Protein AF-A0A1Q3KAB4-F1 (afdb_monomer)

Radius of gyration: 15.44 Å; Cα contacts (8 Å, |Δi|>4): 73; chains: 1; bounding box: 28×31×52 Å

Mean predicted aligned error: 8.3 Å

Secondary structure (DSSP, 8-state):
---HHHHHHHHHHHHHHHHTT---SHHHHHHHHHHHHHHHHTT---HHHHHHHHHHHHHHHHHHHHTS----TTS--

Solvent-accessible surface area (backbone atoms only — not comparable to full-atom values): 4356 Å² total; per-residue (Å²): 131,82,57,67,46,59,56,52,12,48,52,56,22,51,54,51,29,48,75,72,68,52,54,84,49,75,67,40,55,54,49,19,50,50,36,26,50,53,42,40,76,73,67,53,73,54,33,70,64,30,13,51,43,11,37,57,45,33,58,50,53,46,54,60,58,70,70,55,71,83,81,69,93,76,84,84,127

Structure (mmCIF, N/CA/C/O backbone):
data_AF-A0A1Q3KAB4-F1
#
_entry.id   AF-A0A1Q3KAB4-F1
#
loop_
_atom_site.group_PDB
_atom_site.id
_atom_site.type_symbol
_atom_site.label_atom_id
_atom_site.label_alt_id
_atom_site.label_comp_id
_atom_site.label_asym_id
_atom_site.label_entity_id
_atom_site.label_seq_id
_atom_site.pdbx_PDB_ins_code
_atom_site.Cartn_x
_atom_site.Cartn_y
_atom_site.Cartn_z
_atom_site.occupancy
_atom_site.B_iso_or_equiv
_atom_site.auth_seq_id
_atom_site.auth_comp_id
_atom_site.auth_asym_id
_atom_site.auth_atom_id
_atom_site.pdbx_PDB_model_num
ATOM 1 N N . MET A 1 1 ? 1.330 8.514 -18.823 1.00 53.59 1 MET A N 1
ATOM 2 C CA . MET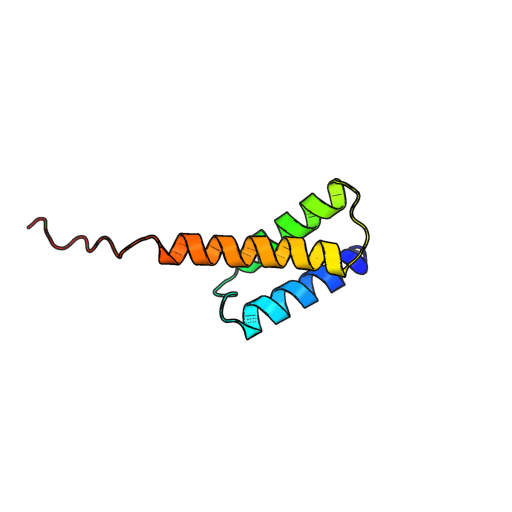 A 1 1 ? 0.510 7.573 -18.029 1.00 53.59 1 MET A CA 1
ATOM 3 C C . MET A 1 1 ? 1.363 7.022 -16.897 1.00 53.59 1 MET A C 1
ATOM 5 O O . MET A 1 1 ? 2.550 6.828 -17.145 1.00 53.59 1 MET A O 1
ATOM 9 N N . PRO A 1 2 ? 0.817 6.825 -15.684 1.00 72.88 2 PRO A N 1
ATOM 10 C CA . PRO A 1 2 ? 1.523 6.106 -14.623 1.00 72.88 2 PRO A CA 1
ATOM 11 C C . PRO A 1 2 ? 1.855 4.674 -15.067 1.00 72.88 2 PRO A C 1
ATOM 13 O O . PRO A 1 2 ? 1.152 4.104 -15.901 1.00 72.88 2 PRO A O 1
ATOM 16 N N . ASP A 1 3 ? 2.945 4.122 -14.535 1.00 90.69 3 ASP A N 1
ATOM 17 C CA . ASP A 1 3 ? 3.353 2.742 -14.810 1.00 90.69 3 ASP A CA 1
ATOM 18 C C . ASP A 1 3 ? 2.248 1.763 -14.361 1.00 90.69 3 ASP A C 1
ATOM 20 O O . ASP A 1 3 ? 1.745 1.912 -13.239 1.00 90.69 3 ASP A O 1
ATOM 24 N N . PRO A 1 4 ? 1.870 0.758 -15.176 1.00 92.88 4 PRO A N 1
ATOM 25 C CA . PRO A 1 4 ? 0.825 -0.199 -14.816 1.00 92.88 4 PRO A CA 1
ATOM 26 C C . PRO A 1 4 ? 1.062 -0.884 -13.465 1.00 92.88 4 PRO A C 1
ATOM 28 O O . PRO A 1 4 ? 0.114 -1.102 -12.713 1.00 92.88 4 PRO A O 1
ATOM 31 N N . ALA A 1 5 ? 2.319 -1.161 -13.102 1.00 92.06 5 ALA A N 1
ATOM 32 C CA . ALA A 1 5 ? 2.656 -1.789 -11.828 1.00 92.06 5 ALA A CA 1
ATOM 33 C C . ALA A 1 5 ? 2.370 -0.878 -10.625 1.00 92.06 5 ALA A C 1
ATOM 35 O O . ALA A 1 5 ? 2.039 -1.383 -9.553 1.00 92.06 5 ALA A O 1
ATOM 36 N N . LEU A 1 6 ? 2.482 0.447 -10.786 1.00 94.31 6 LEU A N 1
ATOM 37 C CA . LEU A 1 6 ? 2.128 1.420 -9.747 1.00 94.31 6 LEU A CA 1
ATOM 38 C C . LEU A 1 6 ? 0.611 1.508 -9.572 1.00 94.31 6 LEU A C 1
ATOM 40 O O . LEU A 1 6 ? 0.129 1.506 -8.441 1.00 94.31 6 LEU A O 1
ATOM 44 N N . THR 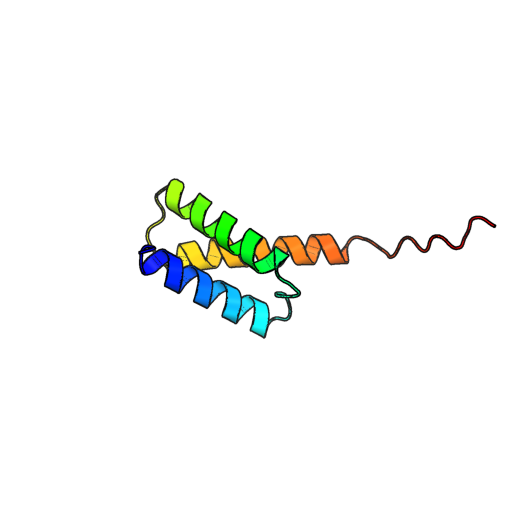A 1 7 ? -0.133 1.545 -10.680 1.00 94.88 7 THR A N 1
ATOM 45 C CA . THR A 1 7 ? -1.600 1.579 -10.655 1.00 94.88 7 THR A CA 1
ATOM 46 C C . THR A 1 7 ? -2.176 0.305 -10.043 1.00 94.88 7 THR A C 1
ATOM 48 O O . THR A 1 7 ? -2.990 0.384 -9.127 1.00 94.88 7 THR A O 1
ATOM 51 N N . GLU A 1 8 ? -1.719 -0.870 -10.480 1.00 96.38 8 GLU A N 1
ATOM 52 C CA . GLU A 1 8 ? -2.165 -2.146 -9.913 1.00 96.38 8 GLU A CA 1
ATOM 53 C C . GLU A 1 8 ? -1.799 -2.277 -8.431 1.00 96.38 8 GLU A C 1
ATOM 55 O O . GLU A 1 8 ? -2.616 -2.729 -7.632 1.00 96.38 8 GLU A O 1
ATOM 60 N N . ALA A 1 9 ? -0.592 -1.855 -8.038 1.00 97.50 9 ALA A N 1
ATOM 61 C CA . ALA A 1 9 ? -0.181 -1.887 -6.638 1.00 97.50 9 ALA A CA 1
ATOM 62 C C . ALA A 1 9 ? -1.077 -1.022 -5.741 1.00 97.50 9 ALA A C 1
ATOM 64 O O . ALA A 1 9 ? -1.398 -1.433 -4.625 1.00 97.50 9 ALA A O 1
ATOM 65 N N . LEU A 1 10 ? -1.482 0.156 -6.226 1.00 95.50 10 LEU A N 1
ATOM 66 C CA . LEU A 1 10 ? -2.377 1.050 -5.498 1.00 95.50 10 LEU A CA 1
ATOM 67 C C . LEU A 1 10 ? -3.769 0.430 -5.339 1.00 95.50 10 LEU A C 1
ATOM 69 O O . LEU A 1 10 ? -4.285 0.409 -4.226 1.00 95.50 10 LEU A O 1
ATOM 73 N N . LEU A 1 11 ? -4.337 -0.135 -6.409 1.00 95.56 11 LEU A N 1
ATOM 74 C CA . LEU A 1 11 ? -5.642 -0.806 -6.357 1.00 95.56 11 LEU A CA 1
ATOM 75 C C . LEU A 1 11 ? -5.640 -1.974 -5.364 1.00 95.56 11 LEU A C 1
ATOM 77 O O . LEU A 1 11 ? -6.488 -2.015 -4.478 1.00 95.56 11 LEU A O 1
ATOM 81 N N . ILE A 1 12 ? -4.635 -2.857 -5.430 1.00 96.88 12 ILE A N 1
ATOM 82 C CA . ILE A 1 12 ? -4.500 -3.992 -4.499 1.00 96.88 12 ILE A CA 1
ATOM 83 C C . ILE A 1 12 ? -4.439 -3.508 -3.045 1.00 96.88 12 ILE A C 1
ATOM 85 O O . ILE A 1 12 ? -5.096 -4.072 -2.169 1.00 96.88 12 ILE A O 1
ATOM 89 N N . ALA A 1 13 ? -3.642 -2.470 -2.772 1.00 96.38 13 ALA A N 1
ATOM 90 C CA . ALA A 1 13 ? -3.490 -1.948 -1.421 1.00 96.38 13 ALA A CA 1
ATOM 91 C C . ALA A 1 13 ? -4.790 -1.323 -0.893 1.00 96.38 13 ALA A C 1
ATOM 93 O O . ALA A 1 13 ? -5.173 -1.585 0.247 1.00 96.38 13 ALA A O 1
ATOM 94 N N . LEU A 1 14 ? -5.481 -0.523 -1.709 1.00 94.06 14 LEU A N 1
ATOM 95 C CA . LEU A 1 14 ? -6.735 0.120 -1.315 1.00 94.06 14 LEU A CA 1
ATOM 96 C C . LEU A 1 14 ? -7.871 -0.890 -1.136 1.00 94.06 14 LEU A C 1
ATOM 98 O O . LEU A 1 14 ? -8.613 -0.776 -0.162 1.00 94.06 14 LEU A O 1
ATOM 102 N N . ASP A 1 15 ? -7.974 -1.894 -2.008 1.00 95.31 15 ASP A N 1
ATOM 103 C CA . ASP A 1 15 ? -8.977 -2.956 -1.885 1.00 95.31 15 ASP A CA 1
ATOM 104 C C . ASP A 1 15 ? -8.792 -3.741 -0.583 1.00 95.31 15 ASP A C 1
ATOM 106 O O . ASP A 1 15 ? -9.760 -3.952 0.152 1.00 95.31 15 ASP A O 1
ATOM 110 N N . TYR A 1 16 ? -7.547 -4.095 -0.241 1.00 94.94 16 TYR A N 1
ATOM 111 C CA . TYR A 1 16 ? -7.230 -4.723 1.043 1.00 94.94 16 TYR A CA 1
ATOM 112 C C . TYR A 1 16 ? -7.634 -3.829 2.221 1.00 94.94 16 TYR A C 1
ATOM 114 O O . TYR A 1 16 ? -8.399 -4.255 3.08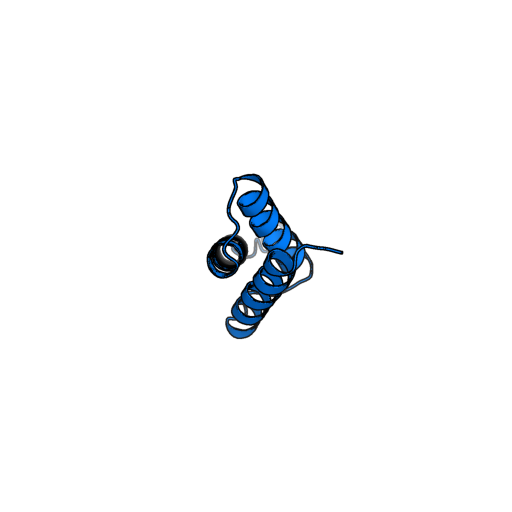3 1.00 94.94 16 TYR A O 1
ATOM 122 N N . LEU A 1 17 ? -7.165 -2.576 2.249 1.00 92.38 17 LEU A N 1
ATOM 123 C CA . LEU A 1 17 ? -7.419 -1.660 3.366 1.00 92.38 17 LEU A CA 1
ATOM 124 C C . LEU A 1 17 ? -8.911 -1.336 3.514 1.00 92.38 17 LEU A C 1
ATOM 126 O O . LEU A 1 17 ? -9.392 -1.110 4.623 1.00 92.38 17 LEU A O 1
ATOM 130 N N . LYS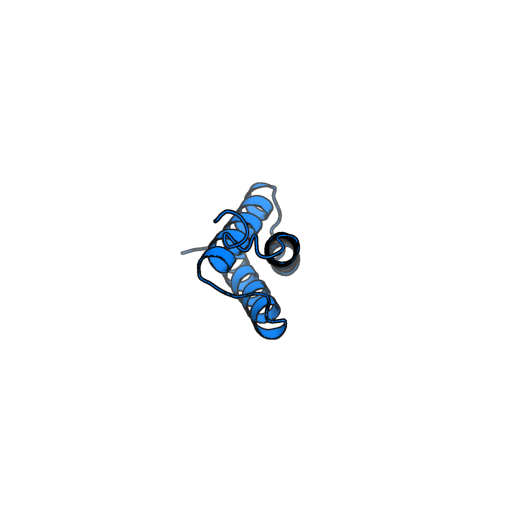 A 1 18 ? -9.668 -1.315 2.415 1.00 90.94 18 LYS A N 1
ATOM 131 C CA . LYS A 1 18 ? -11.123 -1.155 2.445 1.00 90.94 18 LYS A CA 1
ATOM 132 C C . LYS A 1 18 ? -11.798 -2.391 3.029 1.00 90.94 18 LYS A C 1
ATOM 134 O O . LYS A 1 18 ? -12.652 -2.249 3.902 1.00 90.94 18 LYS A O 1
ATOM 139 N N . ALA A 1 19 ? -11.395 -3.585 2.597 1.00 91.44 19 ALA A N 1
ATOM 140 C CA . ALA A 1 19 ? -11.936 -4.843 3.104 1.00 91.44 19 ALA A CA 1
ATOM 141 C C . ALA A 1 19 ? -11.662 -5.043 4.606 1.00 91.44 19 ALA A C 1
ATOM 143 O O . ALA A 1 19 ? -12.495 -5.609 5.310 1.00 91.44 19 ALA A O 1
ATOM 144 N N . THR A 1 20 ? -10.535 -4.539 5.116 1.00 89.56 20 THR A N 1
ATOM 145 C CA . THR A 1 20 ? -10.174 -4.607 6.542 1.00 89.56 20 THR A CA 1
ATOM 146 C C . THR A 1 20 ? -10.669 -3.416 7.373 1.00 89.56 20 THR A C 1
ATOM 148 O O . THR A 1 20 ? -10.396 -3.352 8.572 1.00 89.56 20 THR A O 1
ATOM 151 N N . GLY A 1 21 ? -11.387 -2.458 6.772 1.00 83.44 21 GLY A N 1
ATOM 152 C CA . GLY A 1 21 ? -11.886 -1.261 7.464 1.00 83.44 21 GLY A CA 1
ATOM 153 C C . GLY A 1 21 ? -10.793 -0.263 7.873 1.00 83.44 21 GLY A C 1
ATOM 154 O O . GLY A 1 21 ? -11.002 0.566 8.756 1.00 83.44 21 GLY A O 1
ATOM 155 N N . GLN A 1 22 ? -9.614 -0.342 7.259 1.00 77.69 22 GLN A N 1
ATOM 156 C CA . GLN A 1 22 ? -8.457 0.523 7.513 1.00 77.69 22 GLN A CA 1
ATOM 157 C C . GLN A 1 22 ? -8.393 1.736 6.563 1.00 77.69 22 GLN A C 1
ATOM 159 O O . GLN A 1 22 ? -7.684 2.704 6.841 1.00 77.69 22 GLN A O 1
ATOM 164 N N . ALA A 1 23 ? -9.152 1.732 5.463 1.00 69.06 23 ALA A N 1
ATOM 165 C CA . ALA A 1 23 ? -9.292 2.871 4.554 1.00 69.06 23 ALA A CA 1
ATOM 166 C C . ALA A 1 23 ? -10.424 3.816 5.006 1.00 69.06 23 ALA A C 1
ATOM 168 O O . ALA A 1 23 ? -11.550 3.714 4.529 1.00 69.06 23 ALA A O 1
ATOM 169 N N . ILE A 1 24 ? -10.133 4.735 5.939 1.00 62.38 24 ILE A N 1
ATOM 170 C CA . ILE A 1 24 ? -11.135 5.660 6.525 1.00 62.38 24 ILE A CA 1
ATOM 171 C C . ILE A 1 24 ? -11.002 7.101 5.978 1.00 62.38 24 ILE A C 1
ATOM 173 O O . ILE A 1 24 ? -11.460 8.057 6.595 1.00 62.38 24 ILE A O 1
ATOM 177 N N . GLY A 1 25 ? -10.377 7.317 4.817 1.00 69.12 25 GLY A N 1
ATOM 178 C CA . GLY A 1 25 ? -10.414 8.640 4.184 1.00 69.12 25 GLY A CA 1
ATOM 179 C C . GLY A 1 25 ? -9.353 8.900 3.123 1.00 69.12 25 GLY A C 1
ATOM 180 O O . GLY A 1 25 ? -8.480 8.073 2.869 1.00 69.12 25 GLY A O 1
ATOM 181 N N . HIS A 1 26 ? -9.434 10.099 2.545 1.00 71.38 26 HIS A N 1
ATOM 182 C CA . HIS A 1 26 ? -8.545 10.598 1.491 1.00 71.38 26 HIS A CA 1
ATOM 183 C C . HIS A 1 26 ? -7.063 10.627 1.924 1.00 71.38 26 HIS A C 1
ATOM 185 O O . HIS A 1 26 ? -6.164 10.403 1.114 1.00 71.38 26 HIS A O 1
ATOM 191 N N . ASP A 1 27 ? -6.806 10.814 3.223 1.00 82.69 27 ASP A N 1
ATOM 192 C CA . ASP A 1 27 ? -5.456 10.762 3.800 1.00 82.69 27 ASP A CA 1
ATOM 193 C C . ASP A 1 27 ? -4.815 9.377 3.660 1.00 82.69 27 ASP A C 1
ATOM 195 O O . ASP A 1 27 ? -3.606 9.268 3.450 1.00 82.69 27 ASP A O 1
ATOM 199 N N . THR A 1 28 ? -5.611 8.305 3.771 1.00 84.88 28 THR A N 1
ATOM 200 C CA . THR A 1 28 ? -5.100 6.935 3.654 1.00 84.88 28 THR A CA 1
ATOM 201 C C . THR A 1 28 ? -4.628 6.672 2.231 1.00 84.88 28 THR A C 1
ATOM 203 O O . THR A 1 28 ? -3.562 6.094 2.045 1.00 84.88 28 THR A O 1
ATOM 206 N N . GLU A 1 29 ? -5.369 7.138 1.226 1.00 90.06 29 GLU A N 1
ATOM 207 C CA . GLU A 1 29 ? -4.997 6.963 -0.178 1.00 90.06 29 GLU A CA 1
ATOM 208 C C . GLU A 1 29 ? -3.685 7.676 -0.520 1.00 90.06 29 GLU A C 1
ATOM 210 O O . GLU A 1 29 ? -2.780 7.059 -1.085 1.00 90.06 29 GLU A O 1
ATOM 215 N N . GLN A 1 30 ? -3.529 8.938 -0.107 1.00 91.44 30 GLN A N 1
ATOM 216 C CA . GLN A 1 30 ? -2.284 9.681 -0.326 1.00 91.44 30 GLN A CA 1
ATOM 217 C C . GLN A 1 30 ? -1.089 9.036 0.385 1.00 91.44 30 GLN A C 1
ATOM 219 O O . GLN A 1 30 ? -0.002 8.935 -0.189 1.00 91.44 30 GLN A O 1
ATOM 224 N N . LEU A 1 31 ? -1.285 8.564 1.618 1.00 93.69 31 LEU A N 1
ATOM 225 C CA . LEU A 1 31 ? -0.244 7.898 2.397 1.00 93.69 31 LEU A CA 1
ATOM 226 C C . LEU A 1 31 ? 0.193 6.573 1.753 1.00 93.69 31 LEU A C 1
ATOM 228 O O . LEU A 1 31 ? 1.391 6.300 1.637 1.00 93.69 31 LEU A O 1
ATOM 232 N N . VAL A 1 32 ? -0.767 5.774 1.284 1.00 94.94 32 VAL A N 1
ATOM 233 C CA . VAL A 1 32 ? -0.525 4.516 0.564 1.00 94.94 32 VAL A CA 1
ATOM 234 C C . VAL A 1 32 ? 0.215 4.783 -0.747 1.00 94.94 32 VAL A C 1
ATOM 236 O O . VAL A 1 32 ? 1.242 4.151 -1.012 1.00 94.94 32 VAL A O 1
ATOM 239 N N . ALA A 1 33 ? -0.245 5.756 -1.537 1.00 95.25 33 ALA A N 1
ATOM 240 C CA . ALA A 1 33 ? 0.394 6.144 -2.790 1.00 95.25 33 ALA A CA 1
ATOM 241 C C . ALA A 1 33 ? 1.835 6.638 -2.574 1.00 95.25 33 ALA A C 1
ATOM 243 O O . ALA A 1 33 ? 2.745 6.242 -3.306 1.00 95.25 33 ALA A O 1
ATOM 244 N N . GLY A 1 34 ? 2.075 7.438 -1.530 1.00 96.44 34 GLY A N 1
ATOM 245 C CA . GLY A 1 34 ? 3.411 7.910 -1.161 1.00 96.44 34 GLY A CA 1
ATOM 246 C C . GLY A 1 34 ? 4.364 6.771 -0.784 1.00 96.44 34 GLY A C 1
ATOM 247 O O . GLY A 1 34 ? 5.520 6.753 -1.217 1.00 96.44 34 GLY A O 1
ATOM 248 N N . ALA A 1 35 ? 3.882 5.777 -0.033 1.00 97.56 35 ALA A N 1
ATOM 249 C CA . ALA A 1 35 ? 4.673 4.601 0.330 1.00 97.56 35 ALA A CA 1
ATOM 250 C C . ALA A 1 35 ? 5.029 3.737 -0.894 1.00 97.56 35 ALA A C 1
ATOM 252 O O . ALA A 1 35 ? 6.182 3.317 -1.039 1.00 97.56 35 ALA A O 1
ATOM 253 N N . ILE A 1 36 ? 4.070 3.531 -1.803 1.00 97.88 36 ILE A N 1
ATOM 254 C CA . ILE A 1 36 ? 4.275 2.826 -3.077 1.00 97.88 36 ILE A CA 1
ATOM 255 C C . ILE A 1 36 ? 5.325 3.546 -3.929 1.00 97.88 36 ILE A C 1
ATOM 257 O O . ILE A 1 36 ? 6.286 2.922 -4.388 1.00 97.88 36 ILE A O 1
ATOM 261 N N . LEU A 1 37 ? 5.195 4.865 -4.093 1.00 97.06 37 LEU A N 1
ATOM 262 C CA . LEU A 1 37 ? 6.144 5.664 -4.864 1.00 97.06 37 LEU A CA 1
ATOM 263 C C . LEU A 1 37 ? 7.547 5.631 -4.242 1.00 97.06 37 LEU A C 1
ATOM 265 O O . LEU A 1 37 ? 8.532 5.472 -4.959 1.00 97.06 37 LEU A O 1
ATOM 269 N N . SER A 1 38 ? 7.663 5.700 -2.913 1.00 97.75 38 SER A N 1
ATOM 270 C CA . SER A 1 38 ? 8.956 5.584 -2.227 1.00 97.75 38 SER A CA 1
ATOM 271 C C . SER A 1 38 ? 9.628 4.230 -2.489 1.00 97.75 38 SER A C 1
ATOM 273 O O . SER A 1 38 ? 10.824 4.173 -2.784 1.00 97.75 38 SER A O 1
ATOM 275 N N . ALA A 1 39 ? 8.869 3.132 -2.431 1.00 97.50 39 ALA A N 1
ATOM 276 C CA . ALA A 1 39 ? 9.381 1.795 -2.731 1.00 97.50 39 ALA A CA 1
ATOM 277 C C . ALA A 1 39 ? 9.809 1.655 -4.203 1.00 97.50 39 ALA A C 1
ATOM 279 O O . ALA A 1 39 ? 10.831 1.022 -4.495 1.00 97.50 39 ALA A O 1
ATOM 280 N N . TRP A 1 40 ? 9.072 2.286 -5.119 1.00 97.12 40 TRP A N 1
ATOM 281 C CA . TRP A 1 40 ? 9.426 2.364 -6.534 1.00 97.12 40 TRP A CA 1
ATOM 282 C C . TRP A 1 40 ? 10.718 3.143 -6.766 1.00 97.12 40 TRP A C 1
ATOM 284 O O . TRP A 1 40 ? 11.620 2.658 -7.449 1.00 97.12 40 TRP A O 1
ATOM 294 N N . LEU A 1 41 ? 10.869 4.319 -6.161 1.00 96.69 41 LEU A N 1
ATOM 295 C CA . LEU A 1 41 ? 12.091 5.117 -6.290 1.00 96.69 41 LEU A CA 1
ATOM 296 C C . LEU A 1 41 ? 13.323 4.384 -5.729 1.00 96.69 41 LEU A C 1
ATOM 298 O O . LEU A 1 41 ? 14.426 4.581 -6.223 1.00 96.69 41 LEU A O 1
ATOM 302 N N . LYS A 1 42 ? 13.129 3.459 -4.780 1.00 97.12 42 LYS A N 1
ATOM 303 C CA . LYS A 1 42 ? 14.172 2.559 -4.247 1.00 97.12 42 LYS A CA 1
ATOM 304 C C . LYS A 1 42 ? 14.448 1.317 -5.109 1.00 97.12 42 LYS A C 1
ATOM 306 O O . LYS A 1 42 ? 15.213 0.450 -4.699 1.00 97.12 42 LYS A O 1
ATOM 311 N N . GLY A 1 43 ? 13.826 1.202 -6.282 1.00 96.06 43 GLY A N 1
ATOM 312 C CA . GLY A 1 43 ? 14.084 0.125 -7.245 1.00 96.06 43 GLY A CA 1
ATOM 313 C C . GLY A 1 43 ? 13.112 -1.055 -7.187 1.00 96.06 43 GLY A C 1
ATOM 314 O O . GLY A 1 43 ? 13.270 -2.012 -7.941 1.00 96.06 43 GLY A O 1
ATOM 315 N N . THR A 1 44 ? 12.070 -1.011 -6.351 1.00 96.88 44 THR A N 1
ATOM 316 C CA . THR A 1 44 ? 11.040 -2.060 -6.377 1.00 96.88 44 THR A CA 1
ATOM 317 C C . THR A 1 44 ?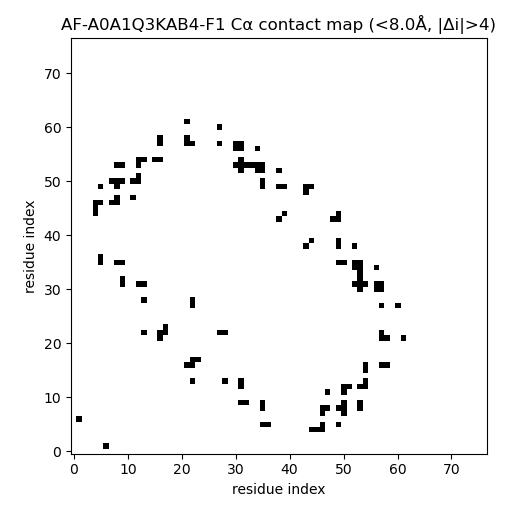 10.214 -1.936 -7.657 1.00 96.88 44 THR A C 1
ATOM 319 O O . THR A 1 44 ? 9.663 -0.877 -7.944 1.00 96.88 44 THR A O 1
ATOM 322 N N . ARG A 1 45 ? 10.115 -3.018 -8.434 1.00 94.56 45 ARG A N 1
ATOM 323 C CA . ARG A 1 45 ? 9.297 -3.077 -9.664 1.00 94.56 45 ARG A CA 1
ATOM 324 C C . ARG A 1 45 ? 8.161 -4.099 -9.595 1.00 94.56 45 ARG A C 1
ATOM 326 O O . ARG A 1 45 ? 7.262 -4.088 -10.422 1.00 94.56 45 ARG A O 1
ATOM 333 N N . HIS A 1 46 ? 8.178 -4.977 -8.593 1.00 95.56 46 HIS A N 1
ATOM 334 C CA . HIS A 1 46 ? 7.169 -6.019 -8.437 1.00 95.56 46 HIS A CA 1
ATOM 335 C C . HIS A 1 46 ? 5.899 -5.468 -7.772 1.00 95.56 46 HIS A C 1
ATOM 337 O O . HIS A 1 46 ? 5.928 -5.119 -6.589 1.00 95.56 46 HIS A O 1
ATOM 343 N N . ARG A 1 47 ? 4.774 -5.469 -8.497 1.00 95.25 47 ARG A N 1
ATOM 344 C CA . ARG A 1 47 ? 3.469 -4.930 -8.058 1.00 95.25 47 ARG A CA 1
ATOM 345 C C . ARG A 1 47 ? 3.025 -5.364 -6.658 1.00 95.25 47 ARG A C 1
ATOM 347 O O . ARG A 1 47 ? 2.653 -4.523 -5.855 1.00 95.25 47 ARG A O 1
ATOM 354 N N . ILE A 1 48 ? 3.168 -6.645 -6.303 1.00 97.00 48 ILE A N 1
ATOM 355 C CA . ILE A 1 48 ? 2.763 -7.138 -4.969 1.00 97.00 48 ILE A CA 1
ATOM 356 C C . ILE A 1 48 ? 3.662 -6.565 -3.863 1.00 97.00 48 ILE A C 1
ATOM 358 O O . ILE A 1 48 ? 3.192 -6.244 -2.778 1.00 97.00 48 ILE A O 1
ATOM 362 N N . ARG A 1 49 ? 4.965 -6.389 -4.129 1.00 97.75 49 ARG A N 1
ATOM 363 C CA . ARG A 1 49 ? 5.887 -5.817 -3.132 1.00 97.75 49 ARG A CA 1
ATOM 364 C C . ARG A 1 49 ? 5.598 -4.335 -2.913 1.00 97.75 49 ARG A C 1
ATOM 366 O O . ARG A 1 49 ? 5.687 -3.861 -1.786 1.00 97.75 49 ARG A O 1
ATOM 373 N N . LEU A 1 50 ? 5.228 -3.631 -3.981 1.00 98.25 50 LEU A N 1
ATOM 374 C CA . LEU A 1 50 ? 4.763 -2.248 -3.917 1.00 98.25 50 LEU A CA 1
ATOM 375 C C . LEU A 1 50 ? 3.457 -2.150 -3.119 1.00 98.25 50 LEU A C 1
ATOM 377 O O . LEU A 1 50 ? 3.392 -1.375 -2.171 1.00 98.25 50 LEU A O 1
ATOM 381 N N . ALA A 1 51 ? 2.464 -2.988 -3.431 1.00 97.88 51 ALA A N 1
ATOM 382 C CA . ALA A 1 51 ? 1.194 -3.028 -2.708 1.00 97.88 51 ALA A CA 1
ATOM 383 C C . ALA A 1 51 ? 1.404 -3.285 -1.209 1.00 97.88 51 ALA A C 1
ATOM 385 O O . ALA A 1 51 ? 0.884 -2.543 -0.381 1.00 97.88 51 ALA A O 1
ATOM 386 N N . ASN A 1 52 ? 2.252 -4.257 -0.850 1.00 98.12 52 ASN A N 1
ATOM 387 C CA . ASN A 1 52 ? 2.596 -4.536 0.546 1.00 98.12 52 ASN A CA 1
ATOM 388 C C . ASN A 1 52 ? 3.217 -3.325 1.258 1.00 98.12 52 ASN A C 1
ATOM 390 O O . ASN A 1 52 ? 2.936 -3.103 2.433 1.00 98.12 52 ASN A O 1
ATOM 394 N N . ALA A 1 53 ? 4.036 -2.522 0.570 1.00 97.81 53 ALA A N 1
ATOM 395 C CA . ALA A 1 53 ? 4.579 -1.291 1.145 1.00 97.81 53 ALA A CA 1
ATOM 396 C C . ALA A 1 53 ? 3.464 -0.283 1.476 1.00 97.81 53 ALA A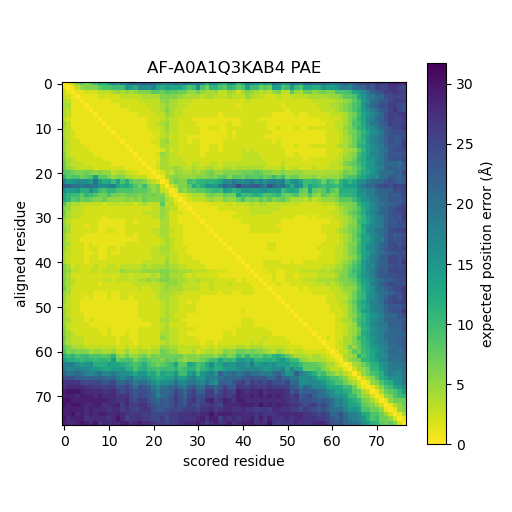 C 1
ATOM 398 O O . ALA A 1 53 ? 3.476 0.316 2.553 1.00 97.81 53 ALA A O 1
ATOM 399 N N . GLY A 1 54 ? 2.484 -0.144 0.579 1.00 96.44 54 GLY A N 1
ATOM 400 C CA . GLY A 1 54 ? 1.288 0.669 0.790 1.00 96.44 54 GLY A CA 1
ATOM 401 C C . GLY A 1 54 ? 0.416 0.167 1.944 1.00 96.44 54 GLY A C 1
ATOM 402 O O . GLY A 1 54 ? 0.072 0.943 2.834 1.00 96.44 54 GLY A O 1
ATOM 403 N N . ILE A 1 55 ? 0.124 -1.136 1.980 1.00 96.38 55 ILE A N 1
ATOM 404 C CA . ILE A 1 55 ? -0.665 -1.782 3.042 1.00 96.38 55 ILE A CA 1
ATOM 405 C C . ILE A 1 55 ? -0.032 -1.537 4.414 1.00 96.38 55 ILE A C 1
ATOM 407 O O . ILE A 1 55 ? -0.699 -1.032 5.314 1.00 96.38 55 ILE A O 1
ATOM 411 N N . LEU A 1 56 ? 1.271 -1.803 4.562 1.00 95.56 56 LEU A N 1
ATOM 412 C CA . LEU A 1 56 ? 1.983 -1.583 5.825 1.00 95.56 56 LEU A CA 1
ATOM 413 C C . LEU A 1 56 ? 1.909 -0.125 6.288 1.00 95.56 56 LEU A C 1
ATOM 415 O O . LEU A 1 56 ? 1.846 0.141 7.490 1.00 95.56 56 LEU A O 1
ATOM 419 N N . ALA A 1 57 ? 1.938 0.824 5.353 1.00 94.25 57 ALA A N 1
ATOM 420 C CA . ALA A 1 57 ? 1.791 2.235 5.673 1.00 94.25 57 ALA A CA 1
ATOM 421 C C . ALA A 1 57 ? 0.368 2.537 6.184 1.00 94.25 57 ALA A C 1
ATOM 423 O O . ALA A 1 57 ? 0.224 3.142 7.250 1.00 94.25 57 ALA A O 1
ATOM 424 N N . GLY A 1 58 ? -0.666 2.053 5.489 1.00 92.00 58 GLY A N 1
ATOM 425 C CA . GLY A 1 58 ? -2.068 2.212 5.893 1.00 92.00 58 GLY A CA 1
ATOM 426 C C . GLY A 1 58 ? -2.376 1.599 7.264 1.00 92.00 58 GLY A C 1
ATOM 427 O O . GLY A 1 58 ? -2.959 2.254 8.128 1.00 92.00 58 GLY A O 1
ATOM 428 N N . GLU A 1 59 ? -1.897 0.381 7.518 1.00 90.62 59 GLU A N 1
ATOM 429 C CA . GLU A 1 59 ? -2.066 -0.307 8.804 1.00 90.62 59 GLU A CA 1
ATOM 430 C C . GLU A 1 59 ? -1.421 0.457 9.970 1.00 90.62 59 GLU A C 1
ATOM 432 O O . GLU A 1 59 ? -1.990 0.556 11.062 1.00 90.62 59 GLU A O 1
ATOM 437 N N . ARG A 1 60 ? -0.228 1.025 9.753 1.00 88.50 60 ARG A N 1
ATOM 438 C CA . ARG A 1 60 ? 0.482 1.814 10.773 1.00 88.50 60 ARG A CA 1
ATOM 439 C C . ARG A 1 60 ? -0.237 3.121 11.088 1.00 88.50 60 ARG A C 1
ATOM 441 O O . ARG A 1 60 ? -0.321 3.483 12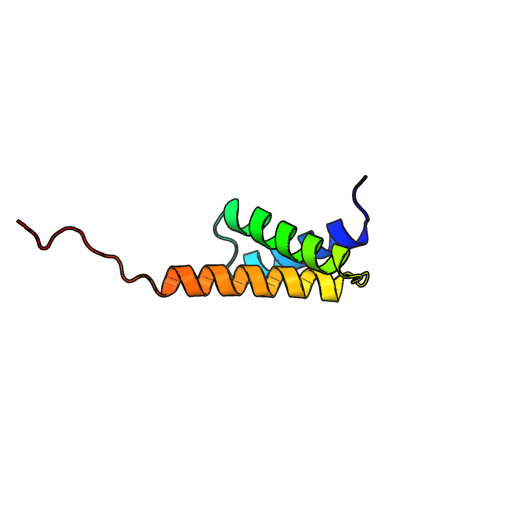.260 1.00 88.50 60 ARG A O 1
ATOM 448 N N . ALA A 1 61 ? -0.775 3.800 10.076 1.00 83.25 61 ALA A N 1
ATOM 449 C CA . ALA A 1 61 ? -1.541 5.029 10.269 1.00 83.25 61 ALA A CA 1
ATOM 450 C C . ALA A 1 61 ? -2.789 4.787 11.137 1.00 83.25 61 ALA A C 1
ATOM 452 O O . ALA A 1 61 ? -3.078 5.569 12.043 1.00 83.25 61 ALA A O 1
ATOM 453 N N . GLN A 1 62 ? -3.476 3.662 10.925 1.00 75.06 62 GLN A N 1
ATOM 454 C CA . GLN A 1 62 ? -4.639 3.277 11.723 1.00 75.06 62 GLN A CA 1
ATOM 455 C C . GLN A 1 62 ? -4.270 2.937 13.174 1.00 75.06 62 GLN A C 1
ATOM 457 O O . GLN A 1 62 ? -4.946 3.384 14.101 1.00 75.06 62 GLN A O 1
ATOM 462 N N . LYS A 1 63 ? -3.169 2.201 13.392 1.00 70.12 63 LYS A N 1
ATOM 463 C CA . LYS A 1 63 ? -2.653 1.941 14.747 1.00 70.12 63 LYS A CA 1
ATOM 464 C C . LYS A 1 63 ? -2.311 3.243 15.473 1.00 70.12 63 LYS A C 1
ATOM 466 O O . LYS A 1 63 ? -2.673 3.392 16.631 1.00 70.12 63 LYS A O 1
ATOM 471 N N . GLY A 1 64 ? -1.695 4.209 14.790 1.00 61.62 64 GLY A N 1
ATOM 472 C CA . GLY A 1 64 ? -1.436 5.537 15.355 1.00 61.62 64 GLY A CA 1
ATOM 473 C C . GLY A 1 64 ? -2.711 6.280 15.776 1.00 61.62 64 GLY A C 1
ATOM 474 O O . GLY A 1 64 ? -2.726 6.897 16.838 1.00 61.62 64 GLY A O 1
ATOM 475 N N . ARG A 1 65 ? -3.803 6.172 15.000 1.00 58.47 65 ARG A N 1
ATOM 476 C CA . ARG A 1 65 ? -5.106 6.774 15.347 1.00 58.47 65 ARG A CA 1
ATOM 477 C C . ARG A 1 65 ? -5.783 6.107 16.546 1.00 58.47 65 ARG A C 1
ATOM 479 O O . ARG A 1 65 ? -6.391 6.808 17.343 1.00 58.47 65 ARG A O 1
ATOM 486 N N . GLN A 1 66 ? -5.671 4.786 16.7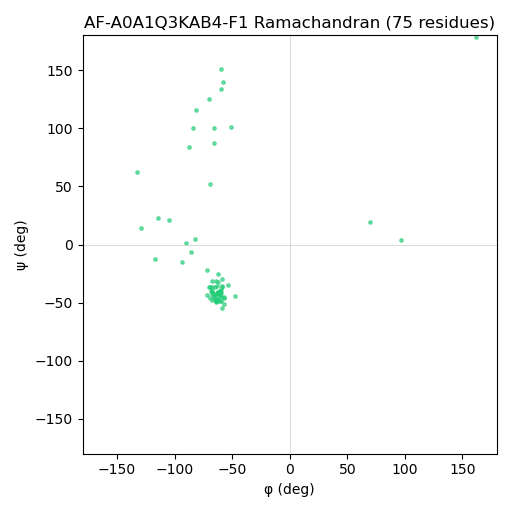01 1.00 55.12 66 GLN A N 1
ATOM 487 C CA . GLN A 1 66 ? -6.270 4.071 17.839 1.00 55.12 66 GLN A CA 1
ATOM 488 C C . GLN A 1 66 ? -5.558 4.333 19.177 1.00 55.12 66 GLN A C 1
ATOM 490 O O . GLN A 1 66 ? -6.164 4.150 20.228 1.00 55.12 66 GLN A O 1
ATOM 495 N N . VAL A 1 67 ? -4.290 4.762 19.158 1.00 53.06 67 VAL A N 1
ATOM 496 C CA . VAL A 1 67 ? -3.486 4.996 20.375 1.00 53.06 67 VAL A CA 1
ATOM 497 C C . VAL A 1 67 ? -3.698 6.397 20.967 1.00 53.06 67 VAL A C 1
ATOM 499 O O . VAL A 1 67 ? -3.231 6.665 22.068 1.00 53.06 67 VAL A O 1
ATOM 502 N N . LEU A 1 68 ? -4.439 7.289 20.302 1.00 44.38 68 LEU A N 1
ATOM 503 C CA . LEU A 1 68 ? -4.895 8.534 20.921 1.00 44.38 68 LEU A CA 1
ATOM 504 C C . LEU A 1 68 ? -6.190 8.247 21.701 1.00 44.38 68 LEU A C 1
ATOM 506 O O . LEU A 1 68 ? -7.253 8.179 21.077 1.00 44.38 68 LEU A O 1
ATOM 510 N N . PRO A 1 69 ? -6.165 8.076 23.043 1.00 43.41 69 PRO A N 1
ATOM 511 C CA . PRO A 1 69 ? -7.402 8.156 23.800 1.00 43.41 69 PRO A CA 1
ATOM 512 C C . PRO A 1 69 ? -8.000 9.535 23.539 1.00 43.41 69 PRO A C 1
ATOM 514 O O . PRO A 1 69 ? -7.275 10.530 23.463 1.00 43.41 69 PRO A O 1
ATOM 517 N N . ALA A 1 70 ? -9.319 9.582 23.373 1.00 53.88 70 ALA A N 1
ATOM 518 C CA . ALA A 1 70 ? -10.060 10.826 23.293 1.00 53.88 70 ALA A CA 1
ATOM 519 C C . ALA A 1 70 ? -9.668 11.697 24.494 1.00 53.88 70 ALA A C 1
ATOM 521 O O . ALA A 1 70 ? -10.126 11.464 25.613 1.00 53.88 70 ALA A O 1
ATOM 522 N N . PHE A 1 71 ? -8.798 12.684 24.274 1.00 52.97 71 PHE A N 1
ATOM 523 C CA . PHE A 1 71 ? -8.591 13.771 25.215 1.00 52.97 71 PHE A CA 1
ATOM 524 C C . PHE A 1 71 ? -9.909 14.544 25.238 1.00 52.97 71 PHE A C 1
ATOM 526 O O . PHE A 1 71 ? -10.154 15.450 24.446 1.00 52.97 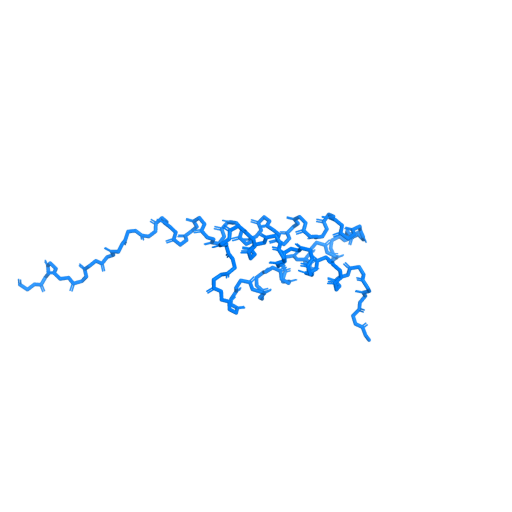71 PHE A O 1
ATOM 533 N N . SER A 1 72 ? -10.813 14.089 26.103 1.00 45.50 72 SER A N 1
ATOM 534 C CA . SER A 1 72 ? -12.052 14.770 26.422 1.00 45.50 72 SER A CA 1
ATOM 535 C C . SER A 1 72 ? -11.662 16.059 27.128 1.00 45.50 72 SER A C 1
ATOM 537 O O . SER A 1 72 ? -11.320 16.061 28.310 1.00 45.50 72 SER A O 1
ATOM 539 N N . ALA A 1 73 ? -11.675 17.163 26.387 1.00 51.31 73 ALA A N 1
ATOM 540 C CA . ALA A 1 73 ? -11.498 18.518 26.896 1.00 51.31 73 ALA A CA 1
ATOM 541 C C . ALA A 1 73 ? -12.717 18.960 27.737 1.00 51.31 73 ALA A C 1
ATOM 543 O O . ALA A 1 73 ? -13.327 19.993 27.478 1.00 51.31 73 ALA A O 1
ATOM 544 N N . LYS A 1 74 ? -13.117 18.145 28.721 1.00 48.19 74 LYS A N 1
ATOM 545 C CA . LYS A 1 74 ? -14.247 18.401 29.624 1.00 48.19 74 LYS A CA 1
ATOM 546 C C . LYS A 1 74 ? -13.917 18.252 31.111 1.00 48.19 74 LYS A C 1
ATOM 548 O O . LYS A 1 74 ? -14.831 18.236 31.922 1.00 48.19 74 LYS A O 1
ATOM 553 N N . THR A 1 75 ? -12.642 18.199 31.493 1.00 48.50 75 THR A N 1
ATOM 554 C CA . THR A 1 75 ? -12.244 18.111 32.916 1.00 48.50 75 THR A CA 1
ATOM 555 C C . THR A 1 75 ? -11.488 19.348 33.409 1.00 48.50 75 THR A C 1
ATOM 557 O O . THR A 1 75 ? -10.765 19.284 34.392 1.00 48.50 75 THR A O 1
ATOM 560 N N . LEU A 1 76 ? -11.655 20.495 32.749 1.00 45.72 76 LEU A N 1
ATOM 561 C CA . LEU A 1 76 ? -11.147 21.778 33.244 1.00 45.72 76 LEU A CA 1
ATOM 562 C C . LEU A 1 76 ? -12.229 22.856 33.141 1.00 45.72 76 LEU A C 1
ATOM 564 O O . LEU A 1 76 ? -12.079 23.818 32.394 1.00 45.72 76 LEU A O 1
ATOM 568 N N . LEU A 1 77 ? -13.328 22.652 33.866 1.00 48.28 77 LEU A N 1
ATOM 569 C CA . LEU A 1 77 ? -14.173 23.718 34.407 1.00 48.28 77 LEU A CA 1
ATOM 570 C C . LEU A 1 77 ? -14.599 23.308 35.816 1.00 48.28 77 LEU A C 1
ATOM 572 O O . LEU A 1 77 ? -15.070 22.156 35.952 1.00 48.28 77 LEU A O 1
#

Nearest PDB structures (foldseek):
  3qhw-assembly2_D  TM=5.220E-01  e=9.106E+00  Mus musculus

Sequence (77 aa):
MPDPALTEALLIALDYLKATGQAIGHDTEQLVAGAILSAWLKGTRHRIRLANAGILAGERAQKGRQVLPAFSAKTLL

pLDDT: mean 83.34, std 17.9, range [43.41, 98.25]

Foldseek 3Di:
DPDPLLVLLLVLLCVVCVVVVLCPDPVLSVQLSVQLVVVVVVPDDHSPVSNVSSNVRSVVVSVVVVPDDPPPPPPPD